Protein AF-E2ZGJ4-F1 (afdb_monomer)

pLDDT: mean 89.18, std 9.2, range [61.44, 96.69]

Radius of gyration: 12.96 Å; Cα contacts (8 Å, |Δi|>4): 47; chains: 1; bounding box: 21×28×32 Å

Organism: NCBI:txid748224

Foldseek 3Di:
DQCLDLQHAFDPPPPPPRHHPLRVLLVCCLVPNPPDPDDDDQVVCVVPNSVVVVVVVSVVSSVVSD

Mean predicted aligned error: 4.36 Å

Sequence (66 aa):
QQYDTPEGANCLTVGKRHLSQKDAAVEAVRNIGLNQVRQVEHTIFSEHPAWKATFEERLRVLRNAM

Secondary structure (DSSP, 8-state):
-TTSSTT-SB-SSSGGG--BHHHHHHHHHHHH-----SPPPGGGGTT-HHHHHHHHHHHHHHHTT-

Solvent-accessible surface area (backbone atoms only — not comparable to full-atom values): 4058 Å² total; per-residue (Å²): 112,59,75,76,45,80,67,38,43,74,35,84,85,57,62,94,68,73,35,30,40,42,56,52,50,38,51,46,24,59,76,71,47,81,85,69,89,68,87,79,68,72,72,80,28,69,94,40,62,69,54,45,56,54,48,53,53,51,51,49,57,46,63,75,43,104

Structure (mmCIF, N/CA/C/O backbone):
data_AF-E2ZGJ4-F1
#
_entry.id   AF-E2ZGJ4-F1
#
loop_
_atom_site.group_PDB
_atom_site.id
_atom_site.type_symbol
_atom_site.label_atom_id
_atom_site.label_alt_id
_atom_site.label_comp_id
_atom_site.label_asym_id
_atom_site.label_entity_id
_atom_site.label_seq_id
_atom_site.pdbx_PDB_ins_code
_atom_site.Cartn_x
_atom_site.Cartn_y
_atom_site.Cartn_z
_atom_site.occupancy
_atom_site.B_iso_or_equiv
_atom_site.auth_seq_id
_atom_site.auth_comp_id
_atom_site.auth_asym_id
_atom_site.auth_atom_id
_atom_site.pdbx_PDB_model_num
ATOM 1 N N . GLN A 1 1 ? 9.899 13.957 -3.718 1.00 61.44 1 GLN A N 1
ATOM 2 C CA . GLN A 1 1 ? 10.580 13.924 -2.403 1.00 61.44 1 GLN A CA 1
ATOM 3 C C . GLN A 1 1 ? 9.737 13.288 -1.304 1.00 61.44 1 GLN A C 1
ATOM 5 O O . GLN A 1 1 ? 10.102 12.210 -0.867 1.00 61.44 1 GLN A O 1
ATOM 10 N N . GLN A 1 2 ? 8.606 13.862 -0.865 1.00 62.09 2 GLN A N 1
ATOM 11 C 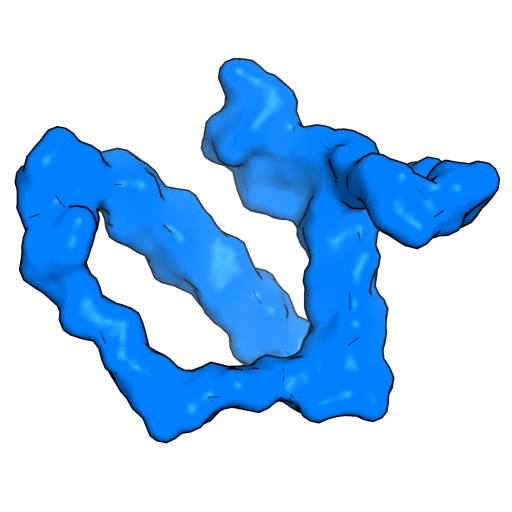CA . GLN A 1 2 ? 7.823 13.277 0.252 1.00 62.09 2 GLN A CA 1
ATOM 12 C C . GLN A 1 2 ? 7.206 11.893 -0.041 1.00 62.09 2 GLN A C 1
ATOM 14 O O . GLN A 1 2 ? 6.888 11.153 0.880 1.00 62.09 2 GLN A O 1
ATOM 19 N N . TYR A 1 3 ? 7.046 11.532 -1.316 1.00 64.25 3 TYR A N 1
ATOM 20 C CA . TYR A 1 3 ? 6.526 10.226 -1.740 1.00 64.25 3 TYR A CA 1
ATOM 21 C C . TYR A 1 3 ? 7.619 9.211 -2.076 1.00 64.25 3 TYR A C 1
ATOM 23 O O . TYR A 1 3 ? 7.297 8.053 -2.352 1.00 64.25 3 TYR A O 1
ATOM 31 N N . ASP A 1 4 ? 8.881 9.640 -2.057 1.00 69.94 4 ASP A N 1
ATOM 32 C CA . ASP A 1 4 ? 10.013 8.833 -2.513 1.00 69.94 4 ASP A CA 1
ATOM 33 C C . ASP A 1 4 ? 10.509 7.903 -1.394 1.00 69.94 4 ASP A C 1
ATOM 35 O O . ASP A 1 4 ? 11.246 6.960 -1.662 1.00 69.94 4 ASP A O 1
ATOM 39 N N . THR A 1 5 ? 10.083 8.139 -0.145 1.00 71.56 5 THR A N 1
ATOM 40 C CA . THR A 1 5 ? 10.426 7.311 1.016 1.00 71.56 5 THR A CA 1
ATOM 41 C C . THR A 1 5 ? 9.236 6.462 1.494 1.00 71.56 5 THR A C 1
ATOM 43 O O . THR A 1 5 ? 8.069 6.825 1.279 1.00 71.56 5 THR A O 1
ATOM 46 N N . PRO A 1 6 ? 9.494 5.308 2.140 1.00 64.50 6 PRO A N 1
ATOM 47 C CA . PRO A 1 6 ? 8.460 4.480 2.773 1.00 64.50 6 PRO A CA 1
ATOM 48 C C . PRO A 1 6 ? 7.673 5.198 3.875 1.00 64.50 6 PRO A C 1
ATOM 50 O O . PRO A 1 6 ? 6.507 4.889 4.097 1.00 64.50 6 PRO A O 1
ATOM 53 N N . GLU A 1 7 ? 8.302 6.156 4.548 1.00 70.25 7 GLU A N 1
ATOM 54 C CA . GLU A 1 7 ? 7.741 6.998 5.609 1.00 70.25 7 GLU A CA 1
ATOM 55 C C . GLU A 1 7 ? 6.589 7.854 5.067 1.00 70.25 7 GLU A C 1
ATOM 57 O O . GLU A 1 7 ? 5.629 8.127 5.786 1.00 70.25 7 GLU A O 1
ATOM 62 N N . GLY A 1 8 ? 6.632 8.156 3.765 1.00 69.56 8 GLY A N 1
ATOM 63 C CA . GLY A 1 8 ? 5.538 8.749 3.012 1.00 69.56 8 GLY A CA 1
ATOM 64 C C . GLY A 1 8 ? 5.195 10.175 3.436 1.00 69.56 8 GLY A C 1
ATOM 65 O O . GLY A 1 8 ? 5.863 10.809 4.252 1.00 69.56 8 GLY A O 1
ATOM 66 N N . ALA A 1 9 ? 4.114 10.685 2.851 1.00 81.75 9 ALA A N 1
ATOM 67 C CA . ALA A 1 9 ? 3.524 11.959 3.240 1.00 81.75 9 ALA A CA 1
ATOM 68 C C . ALA A 1 9 ? 2.467 11.759 4.340 1.00 81.75 9 ALA A C 1
ATOM 70 O O . ALA A 1 9 ? 2.109 10.632 4.696 1.00 81.75 9 ALA A O 1
ATOM 71 N N . ASN A 1 10 ? 1.905 12.859 4.841 1.00 86.88 10 ASN A N 1
ATOM 72 C CA . ASN A 1 10 ? 0.732 12.805 5.712 1.00 86.88 10 ASN A CA 1
ATOM 73 C C . ASN A 1 10 ? -0.442 12.116 4.996 1.00 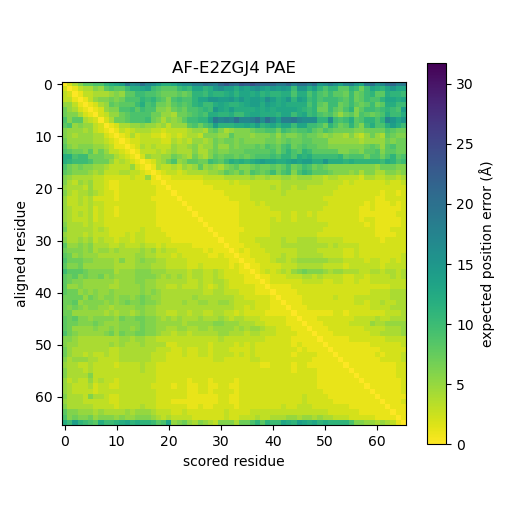86.88 10 ASN A C 1
ATOM 75 O O . ASN A 1 10 ? -0.703 12.347 3.811 1.00 86.88 10 ASN A O 1
ATOM 79 N N . CYS A 1 11 ? -1.175 11.275 5.721 1.00 86.88 11 CYS A N 1
ATOM 80 C CA . CYS A 1 11 ? -2.410 10.692 5.228 1.00 86.88 11 CYS A CA 1
ATOM 81 C C . CYS A 1 11 ? -3.503 11.770 5.198 1.00 86.88 11 CYS A C 1
ATOM 83 O O . CYS A 1 11 ? -3.786 12.416 6.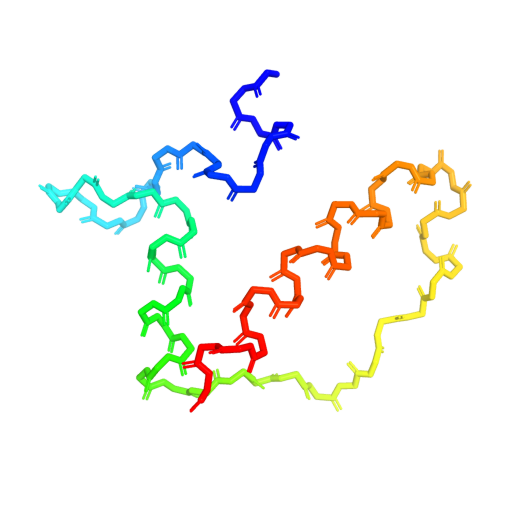205 1.00 86.88 11 CYS A O 1
ATOM 85 N N . LEU A 1 12 ? -4.126 11.979 4.037 1.00 85.12 12 LEU A N 1
ATOM 86 C CA . LEU A 1 12 ? -5.119 13.045 3.862 1.00 85.12 12 LEU A CA 1
ATOM 87 C C . LEU A 1 12 ? -6.480 12.702 4.488 1.00 85.12 12 LEU A C 1
ATOM 89 O O . LEU A 1 12 ? -7.273 13.596 4.769 1.00 85.12 12 LEU A O 1
ATOM 93 N N . THR A 1 13 ? -6.758 11.418 4.726 1.00 85.31 13 THR A N 1
ATOM 94 C CA . THR A 1 13 ? -8.081 10.928 5.149 1.00 85.31 13 THR A CA 1
ATOM 95 C C . THR A 1 13 ? -8.220 10.732 6.658 1.00 85.31 13 THR A C 1
ATOM 97 O O . THR A 1 13 ? -9.327 10.526 7.146 1.00 85.31 13 THR A O 1
ATOM 100 N N . VAL A 1 14 ? -7.131 10.838 7.427 1.00 85.56 14 VAL A N 1
ATOM 101 C CA . VAL A 1 14 ? -7.139 10.626 8.892 1.00 85.56 14 VAL A CA 1
ATOM 102 C C . VAL A 1 14 ? -7.472 11.893 9.692 1.00 85.56 14 VAL A C 1
ATOM 104 O O . VAL A 1 14 ? -7.435 11.886 10.925 1.00 85.56 14 VAL A O 1
ATOM 107 N N . GLY A 1 15 ? -7.790 12.996 9.008 1.00 83.31 15 GLY A N 1
ATOM 108 C CA . GLY A 1 15 ? -8.165 14.266 9.625 1.00 83.31 15 GLY A CA 1
ATOM 109 C C . GLY A 1 15 ? -7.122 14.768 10.631 1.00 83.31 15 GLY A C 1
ATOM 110 O O . GLY A 1 15 ? -5.932 14.841 10.336 1.00 83.31 15 GLY A O 1
ATOM 111 N N . LYS A 1 16 ? -7.571 15.090 11.851 1.00 86.25 16 LYS A N 1
ATOM 112 C CA . LYS A 1 16 ? -6.738 15.668 12.926 1.00 86.25 16 LYS A CA 1
ATOM 113 C C . LYS A 1 16 ? -5.765 14.683 13.584 1.00 86.25 16 LYS A C 1
ATOM 115 O O . LYS A 1 16 ? -5.049 15.061 14.502 1.00 86.25 16 LYS A O 1
ATOM 120 N N . ARG A 1 17 ? -5.752 13.415 13.164 1.00 90.00 17 ARG A N 1
ATOM 121 C CA . ARG A 1 17 ? -4.868 12.395 13.747 1.00 90.00 17 ARG A CA 1
ATOM 122 C C . ARG A 1 17 ? -3.419 12.529 13.277 1.00 90.00 17 ARG A C 1
ATOM 124 O O . ARG A 1 17 ? -2.549 11.930 13.892 1.00 90.00 17 ARG A O 1
ATOM 131 N N . HIS A 1 18 ? -3.176 13.295 12.206 1.00 85.62 18 HIS A N 1
ATOM 132 C CA . HIS A 1 18 ? -1.840 13.577 11.667 1.00 85.62 18 HIS A CA 1
ATOM 133 C C . HIS A 1 18 ? -0.979 12.321 11.444 1.00 85.62 18 HIS A C 1
ATOM 135 O O . HIS A 1 18 ? 0.224 12.337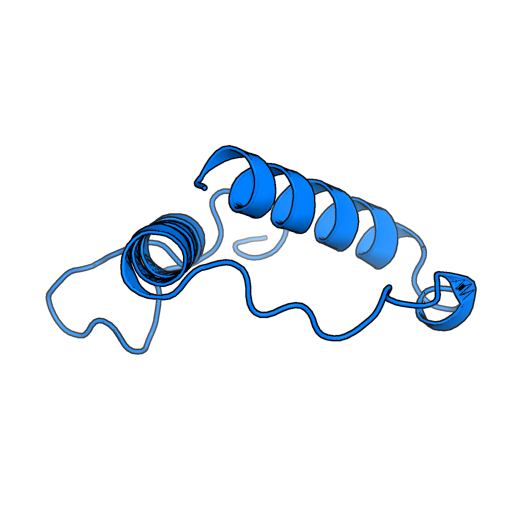 11.683 1.00 85.62 18 HIS A O 1
ATOM 141 N N . LEU A 1 19 ? -1.594 11.226 10.988 1.00 90.00 19 LEU A N 1
ATOM 142 C CA . LEU A 1 19 ? -0.852 10.007 10.672 1.00 90.00 19 LEU A CA 1
ATOM 143 C C . LEU A 1 19 ? -0.110 10.154 9.349 1.00 90.00 19 LEU A C 1
ATOM 145 O O . LEU A 1 19 ? -0.623 10.770 8.409 1.00 90.00 19 LEU A O 1
ATOM 149 N N . SER A 1 20 ? 1.048 9.508 9.247 1.00 91.06 20 SER A N 1
ATOM 150 C CA . SER A 1 20 ? 1.665 9.259 7.948 1.00 91.06 20 SER A CA 1
ATOM 151 C C . SER A 1 20 ? 0.821 8.272 7.130 1.00 91.06 20 SER A C 1
ATOM 153 O O . SER A 1 20 ? -0.022 7.537 7.655 1.00 91.06 20 SER A O 1
ATOM 155 N N . GLN A 1 21 ? 1.045 8.231 5.817 1.00 89.25 21 GLN A N 1
ATOM 156 C CA . GLN A 1 21 ? 0.445 7.220 4.940 1.00 89.25 21 GLN A CA 1
ATOM 157 C C . GLN A 1 21 ? 0.810 5.798 5.375 1.00 89.25 21 GLN A C 1
ATOM 159 O O . GLN A 1 21 ? -0.041 4.911 5.329 1.00 89.25 21 GLN A O 1
ATOM 164 N N . LYS A 1 22 ? 2.050 5.598 5.832 1.00 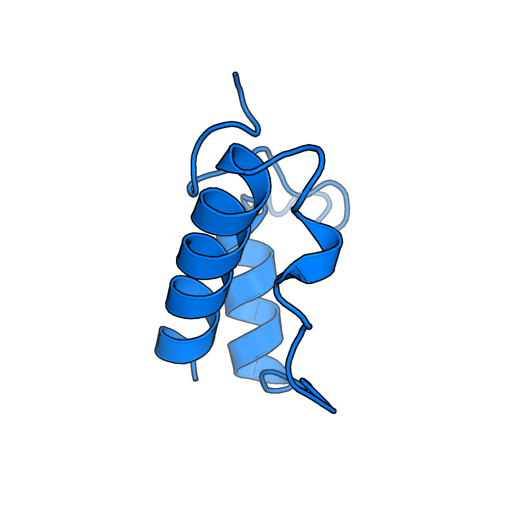91.88 22 LYS A N 1
ATOM 165 C CA . LYS A 1 22 ? 2.532 4.324 6.366 1.00 91.88 22 LYS A CA 1
ATOM 166 C C . LYS A 1 22 ? 1.751 3.919 7.612 1.00 91.88 22 LYS A C 1
ATOM 168 O O . LYS A 1 22 ? 1.217 2.814 7.644 1.00 91.88 22 LYS A O 1
ATOM 173 N N . ASP A 1 23 ? 1.629 4.814 8.589 1.00 92.88 23 ASP A N 1
ATOM 174 C CA . ASP A 1 23 ? 0.927 4.527 9.846 1.00 92.88 23 ASP A CA 1
ATOM 175 C C . ASP A 1 23 ? -0.552 4.222 9.600 1.00 92.88 23 ASP A C 1
ATOM 177 O O . ASP A 1 23 ? -1.077 3.235 10.113 1.00 92.88 23 ASP A O 1
ATOM 181 N N . ALA A 1 24 ? -1.211 5.020 8.755 1.00 93.50 24 ALA A N 1
ATOM 182 C CA . ALA A 1 24 ? -2.608 4.804 8.395 1.00 93.50 24 ALA A CA 1
ATOM 183 C C . ALA A 1 24 ? -2.824 3.456 7.680 1.00 93.50 24 ALA A C 1
ATOM 185 O O . ALA A 1 24 ? -3.792 2.752 7.967 1.00 93.50 24 ALA A O 1
ATOM 186 N N . ALA A 1 25 ? -1.921 3.073 6.771 1.00 93.50 25 ALA A N 1
ATOM 187 C CA . ALA A 1 25 ? -2.008 1.798 6.063 1.00 93.50 25 ALA A CA 1
ATOM 188 C C . ALA A 1 25 ? -1.738 0.598 6.988 1.00 93.50 25 ALA A C 1
ATOM 190 O O . ALA A 1 25 ? -2.447 -0.403 6.908 1.00 93.50 25 ALA A O 1
ATOM 191 N N . VAL A 1 26 ? -0.760 0.703 7.894 1.00 95.31 26 VAL A N 1
ATOM 192 C CA . VAL A 1 26 ? -0.472 -0.321 8.913 1.00 95.31 26 VAL A CA 1
ATOM 193 C C . VAL A 1 26 ? -1.659 -0.500 9.860 1.00 95.31 26 VAL A C 1
ATOM 195 O O . VAL A 1 26 ? -2.042 -1.631 10.150 1.00 95.31 26 VAL A O 1
ATOM 198 N N . GLU A 1 27 ? -2.277 0.592 10.314 1.00 95.38 27 GLU A N 1
ATOM 199 C CA . GLU A 1 27 ? -3.485 0.534 11.142 1.00 95.38 27 GLU A CA 1
ATOM 200 C C . GLU A 1 27 ? -4.642 -0.158 10.415 1.00 95.38 27 GLU A C 1
ATOM 202 O O . GLU A 1 27 ? -5.302 -1.021 10.993 1.00 95.38 27 GLU A O 1
ATOM 207 N N . ALA A 1 28 ? -4.864 0.167 9.139 1.00 94.88 28 ALA A N 1
ATOM 208 C CA . ALA A 1 28 ? -5.884 -0.498 8.339 1.00 94.88 28 ALA A CA 1
ATOM 209 C C . ALA A 1 28 ? -5.619 -2.008 8.242 1.00 94.88 28 ALA A C 1
ATOM 211 O O . ALA A 1 28 ? -6.510 -2.802 8.532 1.00 94.88 28 ALA A O 1
ATOM 212 N N . VAL A 1 29 ? -4.389 -2.418 7.917 1.00 96.69 29 VAL A N 1
ATOM 213 C CA . VAL A 1 29 ? -4.028 -3.841 7.813 1.00 96.69 29 VAL A CA 1
ATOM 214 C C . VAL A 1 29 ? -4.214 -4.580 9.139 1.00 96.69 29 VAL A C 1
ATOM 216 O O . VAL A 1 29 ? -4.734 -5.690 9.133 1.00 96.69 29 VAL A O 1
ATOM 219 N N . ARG A 1 30 ? -3.883 -3.966 10.278 1.00 96.31 30 ARG A N 1
ATOM 220 C CA . ARG A 1 30 ? -4.127 -4.570 11.601 1.00 96.31 30 ARG A CA 1
ATOM 221 C C . ARG A 1 30 ? -5.610 -4.775 11.904 1.00 96.31 30 ARG A C 1
ATOM 223 O O . ARG A 1 30 ? -5.963 -5.735 12.578 1.00 96.31 30 ARG A O 1
ATOM 230 N N . ASN A 1 31 ? -6.470 -3.881 11.420 1.00 96.25 31 ASN A N 1
ATOM 231 C CA . ASN A 1 31 ? -7.903 -3.925 11.706 1.00 96.25 31 ASN A CA 1
ATOM 232 C C . ASN A 1 31 ? -8.680 -4.846 10.759 1.00 96.25 31 ASN A C 1
ATOM 234 O O . ASN A 1 31 ? -9.633 -5.492 11.187 1.00 96.25 31 ASN A O 1
ATOM 238 N N . ILE A 1 32 ? -8.319 -4.870 9.472 1.00 96.44 32 ILE A N 1
ATOM 239 C CA . ILE A 1 32 ? -9.106 -5.551 8.428 1.00 96.44 32 ILE A CA 1
ATOM 240 C C . ILE A 1 32 ? -8.295 -6.532 7.574 1.00 96.44 32 ILE A C 1
ATOM 242 O O . ILE A 1 32 ? -8.826 -7.074 6.606 1.00 96.44 32 ILE A O 1
ATOM 246 N N . GLY A 1 33 ? -7.025 -6.756 7.906 1.00 95.75 33 GLY A N 1
ATOM 247 C CA . GLY A 1 33 ? -6.113 -7.608 7.150 1.00 95.75 33 GLY A CA 1
ATOM 248 C C . GLY A 1 33 ? -5.589 -6.973 5.858 1.00 95.75 33 GLY A C 1
ATOM 249 O O . GLY A 1 33 ? -6.057 -5.936 5.378 1.00 95.75 33 GLY A O 1
ATOM 250 N N . LEU A 1 34 ? -4.594 -7.632 5.259 1.00 94.25 34 LEU A N 1
ATOM 251 C CA . LEU A 1 34 ? -4.088 -7.305 3.928 1.00 94.25 34 LEU A CA 1
ATOM 252 C C . LEU A 1 34 ? -4.949 -8.024 2.876 1.00 94.25 34 LEU A C 1
ATOM 254 O O . LEU A 1 34 ? -4.629 -9.133 2.458 1.00 94.25 34 LEU A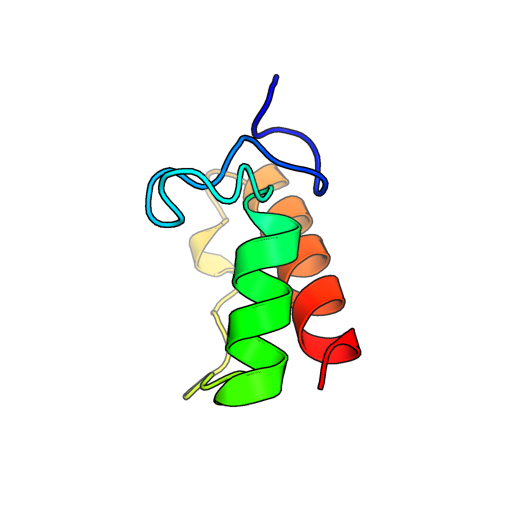 O 1
ATOM 258 N N . ASN A 1 35 ? -6.057 -7.396 2.464 1.00 92.56 35 ASN A N 1
ATOM 259 C CA . ASN A 1 35 ? -7.085 -7.947 1.558 1.00 92.56 35 ASN A CA 1
ATOM 260 C C . ASN A 1 35 ? -6.629 -8.111 0.085 1.00 92.56 35 ASN A C 1
ATOM 262 O O . ASN A 1 35 ? -7.326 -7.727 -0.857 1.00 92.56 35 ASN A O 1
ATOM 266 N N . GLN A 1 36 ? -5.432 -8.654 -0.139 1.00 92.44 36 GLN A N 1
ATOM 267 C CA . GLN A 1 36 ? -4.862 -8.884 -1.462 1.00 92.44 36 GLN A CA 1
ATOM 268 C C . GLN A 1 36 ? -5.495 -10.128 -2.112 1.00 92.44 36 GLN A C 1
ATOM 270 O O . GLN A 1 36 ? -5.190 -11.256 -1.742 1.00 92.44 36 GLN A O 1
ATOM 275 N N . VAL A 1 37 ? -6.344 -9.926 -3.126 1.00 95.00 37 VAL A N 1
ATOM 276 C CA . VAL A 1 37 ? -7.065 -11.018 -3.819 1.00 95.00 37 VAL A CA 1
ATOM 277 C C . VAL A 1 37 ? -6.166 -11.812 -4.779 1.00 95.00 37 VAL A C 1
ATOM 279 O O . VAL A 1 37 ? -6.389 -12.997 -5.009 1.00 95.00 37 VAL A O 1
ATOM 282 N N . ARG A 1 38 ? -5.140 -11.174 -5.355 1.00 95.19 38 ARG A N 1
ATOM 283 C CA . ARG A 1 38 ? -4.162 -11.811 -6.254 1.00 95.19 38 ARG A CA 1
ATOM 284 C C . ARG A 1 38 ? -2.809 -11.109 -6.213 1.00 95.19 38 ARG A C 1
ATOM 286 O O . ARG A 1 38 ? -2.712 -9.963 -5.769 1.00 95.19 38 ARG A O 1
ATOM 293 N N . GLN A 1 39 ? -1.766 -11.776 -6.706 1.00 93.69 39 GLN A N 1
ATOM 294 C CA . GLN A 1 39 ? -0.465 -11.133 -6.901 1.00 93.69 39 GLN A CA 1
ATOM 295 C C . GLN A 1 39 ? -0.541 -10.041 -7.974 1.00 93.69 39 GLN A C 1
ATOM 297 O O . GLN A 1 39 ? -1.379 -10.087 -8.876 1.00 93.69 39 GLN A O 1
ATOM 302 N N . VAL A 1 40 ? 0.312 -9.030 -7.827 1.00 94.06 40 VAL A N 1
ATOM 303 C CA . VAL A 1 40 ? 0.464 -7.964 -8.817 1.00 94.06 40 VAL A CA 1
ATOM 304 C C . VAL A 1 40 ? 1.514 -8.414 -9.824 1.00 94.06 40 VAL A C 1
ATOM 306 O O . VAL A 1 40 ? 2.649 -8.692 -9.446 1.00 94.06 40 VAL A O 1
ATOM 309 N N . GLU A 1 41 ? 1.137 -8.487 -11.098 1.00 95.44 41 GLU A N 1
ATOM 310 C CA . GLU A 1 41 ? 2.060 -8.851 -12.172 1.00 95.44 41 GLU A CA 1
ATOM 311 C C . GLU A 1 41 ? 3.158 -7.801 -12.312 1.00 95.44 41 GLU A C 1
ATOM 313 O O . GLU A 1 41 ? 2.884 -6.627 -12.542 1.00 95.44 41 GLU A O 1
ATOM 318 N N . HIS A 1 42 ? 4.421 -8.208 -12.205 1.00 94.88 42 HIS A N 1
ATOM 319 C CA . HIS A 1 42 ? 5.539 -7.261 -12.216 1.00 94.88 42 HIS A CA 1
ATOM 320 C C . HIS A 1 42 ? 5.747 -6.571 -13.571 1.00 94.88 42 HIS A C 1
ATOM 322 O O . HIS A 1 42 ? 6.408 -5.535 -13.636 1.00 94.88 42 HIS A O 1
ATOM 328 N N . THR A 1 43 ? 5.169 -7.111 -14.644 1.00 96.19 43 THR A N 1
ATOM 329 C CA . THR A 1 43 ? 5.222 -6.527 -15.989 1.00 96.19 43 THR A CA 1
ATOM 330 C C . THR A 1 43 ? 4.543 -5.161 -16.068 1.00 96.19 43 THR A C 1
ATOM 332 O O . THR A 1 43 ? 4.926 -4.368 -16.922 1.00 96.19 43 THR A O 1
ATOM 335 N N . ILE A 1 44 ? 3.618 -4.833 -15.155 1.00 95.56 44 ILE A N 1
ATOM 336 C CA . ILE A 1 44 ? 2.973 -3.508 -15.116 1.00 95.56 44 ILE A CA 1
ATOM 337 C C . ILE A 1 44 ? 3.952 -2.373 -14.784 1.00 95.56 44 ILE A C 1
ATOM 339 O O . ILE A 1 44 ? 3.645 -1.212 -15.024 1.00 95.56 44 ILE A O 1
ATOM 343 N N . PHE A 1 45 ? 5.118 -2.695 -14.212 1.00 96.06 45 PHE A N 1
ATOM 344 C CA . PHE A 1 45 ? 6.152 -1.721 -13.862 1.00 96.06 45 PHE A CA 1
ATOM 345 C C . PHE A 1 45 ? 7.230 -1.580 -14.946 1.00 96.06 45 PHE A C 1
ATOM 347 O O . PHE A 1 45 ? 8.259 -0.960 -14.688 1.00 96.06 45 PHE A O 1
ATOM 354 N N . SER A 1 46 ? 7.045 -2.169 -16.132 1.00 94.94 46 SER A N 1
ATOM 355 C CA . SER A 1 46 ? 8.057 -2.190 -1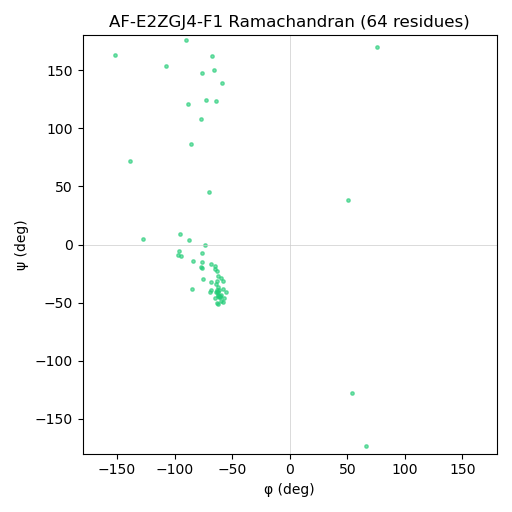7.199 1.00 94.94 46 SER A CA 1
ATOM 356 C C . SER A 1 46 ? 8.541 -0.792 -17.597 1.00 94.94 46 SER A C 1
ATOM 358 O O . SER A 1 46 ? 9.741 -0.586 -17.759 1.00 94.94 46 SER A O 1
ATOM 360 N N . GLU A 1 47 ? 7.630 0.178 -17.678 1.00 96.50 47 GLU A N 1
ATOM 361 C CA . GLU A 1 47 ? 7.944 1.573 -18.012 1.00 96.50 47 GLU A CA 1
ATOM 362 C C . GLU A 1 47 ? 8.554 2.346 -16.828 1.00 96.50 47 GLU A C 1
ATOM 364 O O . GLU A 1 47 ? 9.229 3.360 -17.016 1.00 96.50 47 GLU A O 1
ATOM 369 N N . HIS A 1 48 ? 8.372 1.848 -15.599 1.00 93.19 48 HIS A N 1
ATOM 370 C CA . HIS A 1 48 ? 8.827 2.498 -14.368 1.00 93.19 48 HIS A CA 1
ATOM 371 C C . HIS A 1 48 ? 9.417 1.499 -13.353 1.00 93.19 48 HIS A C 1
ATOM 373 O O . HIS A 1 48 ? 8.829 1.264 -12.293 1.00 93.19 48 HIS A O 1
ATOM 379 N N . PRO A 1 49 ? 10.621 0.946 -13.600 1.00 90.69 49 PRO A N 1
ATOM 380 C CA . PRO A 1 49 ? 11.218 -0.072 -12.730 1.0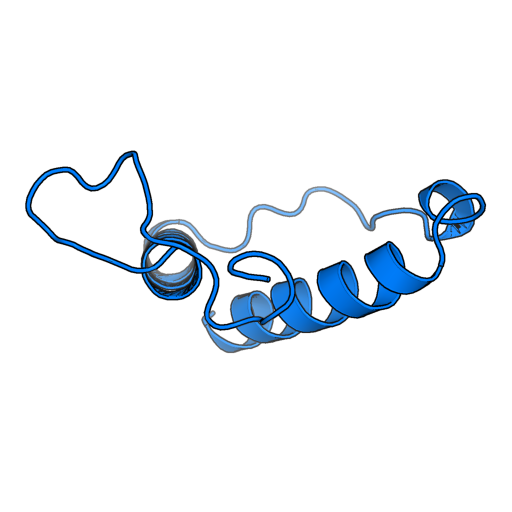0 90.69 49 PRO A CA 1
ATOM 381 C C . PRO A 1 49 ? 11.402 0.371 -11.271 1.00 90.69 49 PRO A C 1
ATOM 383 O O . PRO A 1 49 ? 11.289 -0.440 -10.355 1.00 90.69 49 PRO A O 1
ATOM 386 N N . ALA A 1 50 ? 11.634 1.666 -11.032 1.00 89.69 50 ALA A N 1
ATOM 387 C CA . ALA A 1 50 ? 11.751 2.217 -9.682 1.00 89.69 50 ALA A CA 1
ATOM 388 C C . ALA A 1 50 ? 10.451 2.072 -8.868 1.00 89.69 50 ALA A C 1
ATOM 390 O O . ALA A 1 50 ? 10.497 1.882 -7.654 1.00 89.69 50 ALA A O 1
ATOM 391 N N . TRP A 1 51 ? 9.285 2.106 -9.524 1.00 92.38 51 TRP A N 1
ATOM 392 C CA . TRP A 1 51 ? 7.998 1.938 -8.845 1.00 92.38 51 TRP A CA 1
ATOM 393 C C . TRP A 1 51 ? 7.816 0.525 -8.319 1.00 92.38 51 TRP A C 1
ATOM 395 O O . TRP A 1 51 ? 7.218 0.356 -7.259 1.00 92.38 51 TRP A O 1
ATOM 405 N N . LYS A 1 52 ? 8.377 -0.472 -9.011 1.00 93.88 52 LYS A N 1
ATOM 406 C CA . LYS A 1 52 ? 8.383 -1.853 -8.536 1.00 93.88 52 LYS A CA 1
ATOM 407 C C . LYS A 1 52 ? 9.067 -1.956 -7.173 1.00 93.88 52 LYS A C 1
ATOM 409 O O . LYS A 1 52 ? 8.478 -2.507 -6.252 1.00 93.88 52 LYS A O 1
ATOM 414 N N . ALA A 1 53 ? 10.258 -1.372 -7.025 1.00 91.50 53 ALA A N 1
ATOM 415 C CA . ALA A 1 53 ? 10.999 -1.405 -5.764 1.00 91.50 53 ALA A CA 1
ATOM 416 C C . ALA A 1 53 ? 10.217 -0.724 -4.626 1.00 91.50 53 ALA A C 1
ATOM 418 O O . ALA A 1 53 ? 10.081 -1.283 -3.538 1.00 91.50 53 ALA A O 1
ATOM 419 N N . THR A 1 54 ? 9.630 0.448 -4.889 1.00 90.75 54 THR A N 1
ATOM 420 C CA . THR A 1 54 ? 8.784 1.152 -3.911 1.00 90.75 54 THR A CA 1
ATOM 421 C C . THR A 1 54 ? 7.539 0.347 -3.541 1.00 90.75 54 THR A C 1
ATOM 423 O O . THR A 1 54 ? 7.146 0.309 -2.374 1.00 90.75 54 THR A O 1
ATOM 426 N N . PHE A 1 55 ? 6.908 -0.302 -4.520 1.00 93.31 55 PHE A N 1
ATOM 427 C CA . PHE A 1 55 ? 5.755 -1.166 -4.304 1.00 93.31 55 PHE A CA 1
ATOM 428 C C . PHE A 1 55 ? 6.115 -2.377 -3.439 1.00 93.31 55 PHE A C 1
ATOM 430 O O . PHE A 1 55 ? 5.441 -2.625 -2.441 1.00 93.31 55 PHE A O 1
ATOM 437 N N . GLU A 1 56 ? 7.186 -3.097 -3.781 1.00 94.00 56 GLU A N 1
ATOM 438 C CA . GLU A 1 56 ? 7.654 -4.275 -3.045 1.00 94.00 56 GLU A CA 1
ATOM 439 C C . GLU A 1 56 ? 8.005 -3.923 -1.595 1.00 94.00 56 GLU A C 1
ATOM 441 O O . GLU A 1 56 ? 7.588 -4.627 -0.673 1.00 94.00 56 GLU A O 1
ATOM 446 N N . GLU A 1 57 ? 8.690 -2.799 -1.376 1.00 93.00 57 GLU A N 1
ATOM 447 C CA . GLU A 1 57 ? 9.047 -2.342 -0.034 1.00 93.00 57 GLU A CA 1
ATOM 448 C C . GLU A 1 57 ? 7.812 -1.978 0.802 1.00 93.00 57 GLU A C 1
ATOM 450 O O . GLU A 1 57 ? 7.671 -2.421 1.944 1.00 93.00 57 GLU A O 1
ATOM 455 N N . ARG A 1 58 ? 6.861 -1.232 0.230 1.00 93.19 58 ARG A N 1
ATOM 456 C CA . ARG A 1 58 ? 5.607 -0.898 0.924 1.00 93.19 58 ARG A CA 1
ATOM 457 C C . ARG A 1 58 ? 4.776 -2.146 1.207 1.00 93.19 58 ARG A C 1
ATOM 459 O O . ARG A 1 58 ? 4.250 -2.288 2.308 1.00 93.19 58 ARG A O 1
ATOM 466 N N . LEU A 1 59 ? 4.697 -3.080 0.262 1.00 94.94 59 LEU A N 1
ATOM 467 C CA . LEU A 1 59 ? 3.986 -4.340 0.452 1.00 94.94 59 LEU A CA 1
ATOM 468 C C . LEU A 1 59 ? 4.621 -5.187 1.562 1.00 94.94 59 LEU A C 1
ATOM 470 O O . LEU A 1 59 ? 3.900 -5.777 2.364 1.00 94.94 59 LEU A O 1
ATOM 474 N N . ARG A 1 60 ? 5.956 -5.214 1.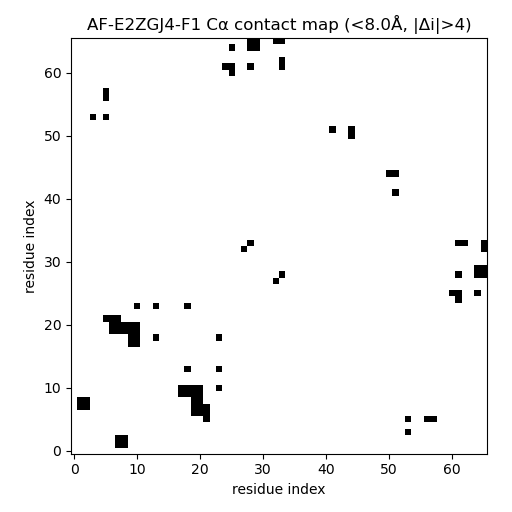652 1.00 95.12 60 ARG A N 1
ATOM 475 C CA . ARG A 1 60 ? 6.692 -5.879 2.736 1.00 95.12 60 ARG A CA 1
ATOM 476 C C . ARG A 1 60 ? 6.348 -5.288 4.103 1.00 95.12 60 ARG A C 1
ATOM 478 O O . ARG A 1 60 ? 6.077 -6.046 5.030 1.00 95.12 60 ARG A O 1
ATOM 485 N N . VAL A 1 61 ? 6.303 -3.958 4.222 1.00 94.69 61 VAL A N 1
ATOM 486 C CA . VAL A 1 61 ? 5.885 -3.275 5.461 1.00 94.69 61 VAL A CA 1
ATOM 487 C C . VAL A 1 61 ? 4.481 -3.709 5.881 1.00 94.69 61 VAL A C 1
ATOM 489 O O . VAL A 1 61 ? 4.276 -4.048 7.044 1.00 94.69 61 VAL A O 1
ATOM 492 N N . LEU A 1 62 ? 3.531 -3.751 4.943 1.00 95.31 62 LEU A N 1
ATOM 493 C CA . LEU A 1 62 ? 2.156 -4.159 5.237 1.00 95.31 62 LEU A CA 1
ATOM 494 C C . LEU A 1 62 ? 2.046 -5.645 5.601 1.00 95.31 62 LEU A C 1
ATOM 496 O O . LEU A 1 62 ? 1.313 -5.992 6.519 1.00 95.31 62 LEU A O 1
ATOM 500 N N . ARG A 1 63 ? 2.798 -6.528 4.936 1.00 95.25 63 ARG A N 1
ATOM 501 C CA . ARG A 1 63 ? 2.820 -7.962 5.272 1.00 95.25 63 ARG A CA 1
ATOM 502 C C . ARG A 1 63 ? 3.344 -8.227 6.682 1.00 95.25 63 ARG A C 1
ATOM 504 O O . ARG A 1 63 ? 2.817 -9.101 7.352 1.00 95.25 63 ARG A O 1
ATOM 511 N N . ASN A 1 64 ? 4.329 -7.451 7.131 1.00 94.62 64 ASN A N 1
ATOM 512 C CA . ASN A 1 64 ? 4.884 -7.545 8.484 1.00 94.62 64 ASN A CA 1
ATOM 513 C C . ASN A 1 64 ? 3.981 -6.920 9.566 1.00 94.62 64 ASN A C 1
ATOM 515 O O . ASN A 1 64 ? 4.320 -6.985 10.745 1.00 94.62 64 ASN A O 1
ATOM 519 N N . ALA A 1 65 ? 2.896 -6.246 9.173 1.00 91.62 65 ALA A N 1
ATOM 520 C CA . ALA A 1 65 ? 1.936 -5.632 10.086 1.00 91.62 65 ALA A CA 1
ATOM 521 C C . ALA A 1 65 ? 0.722 -6.521 10.403 1.00 91.62 65 ALA A C 1
ATOM 523 O O . ALA A 1 65 ? -0.061 -6.140 11.276 1.00 91.62 65 ALA A O 1
ATOM 524 N N . MET A 1 66 ? 0.565 -7.642 9.688 1.00 82.44 66 MET A N 1
ATOM 525 C CA . MET A 1 66 ? -0.359 -8.729 10.039 1.00 82.44 66 MET A CA 1
ATOM 526 C C . MET A 1 66 ? 0.186 -9.516 11.230 1.00 82.44 66 MET A C 1
ATOM 528 O O . MET A 1 66 ? -0.639 -9.908 12.079 1.00 82.44 66 MET A O 1
#